Protein AF-A0A815USM7-F1 (afdb_monomer)

Solvent-accessible surface area (backbone atoms only — not comparable to full-atom values): 5410 Å² total; per-residue (Å²): 132,84,63,58,56,73,65,22,73,73,31,88,84,22,43,76,50,70,42,65,40,90,88,77,69,40,78,41,28,35,34,30,39,33,45,29,80,77,54,61,63,71,64,41,70,72,43,58,82,89,47,40,88,24,35,63,39,84,39,73,73,48,58,40,81,92,53,54,94,71,56,53,68,58,52,50,50,49,54,51,52,52,51,36,52,76,71,60,35,61,134

Radius of gyration: 14.46 Å; Cα contacts (8 Å, |Δi|>4): 129; chains: 1; bounding box: 32×24×37 Å

Sequence (91 aa):
MADIEKNYLQVPNAHWWVAVSTDDNRIVGQVALQPLRLGNPFYYQQLPPEERDQICELRRMSVAPDAQKYGIGSRLLTTLLDFARQHGYRQ

Mean predicted aligned error: 4.37 Å

Structure (mmCIF, N/CA/C/O backbone):
data_AF-A0A815USM7-F1
#
_entry.id   AF-A0A815USM7-F1
#
loop_
_atom_site.group_PDB
_atom_site.id
_atom_site.type_symbol
_atom_site.label_atom_id
_atom_site.label_alt_id
_atom_site.label_comp_id
_atom_site.label_asym_id
_atom_site.label_entity_id
_atom_site.label_seq_id
_atom_site.pdbx_PDB_ins_code
_atom_site.Cartn_x
_atom_site.Cartn_y
_atom_site.Cartn_z
_atom_site.occupancy
_atom_site.B_iso_or_equiv
_atom_site.auth_seq_id
_atom_site.auth_comp_id
_atom_site.auth_asym_id
_atom_site.auth_atom_id
_atom_site.pdbx_PDB_model_num
ATOM 1 N N . MET A 1 1 ? 15.152 -4.462 12.073 1.00 54.09 1 MET A N 1
ATOM 2 C CA . MET A 1 1 ? 14.288 -4.624 10.880 1.00 54.09 1 MET A CA 1
ATOM 3 C C . MET A 1 1 ? 12.875 -4.898 11.380 1.00 54.09 1 MET A C 1
ATOM 5 O O . MET A 1 1 ? 12.761 -5.605 12.370 1.00 54.09 1 MET A O 1
ATOM 9 N N . ALA A 1 2 ? 11.835 -4.266 10.827 1.00 60.03 2 ALA A N 1
ATOM 10 C CA . ALA A 1 2 ? 10.465 -4.490 11.304 1.00 60.03 2 ALA A CA 1
ATOM 11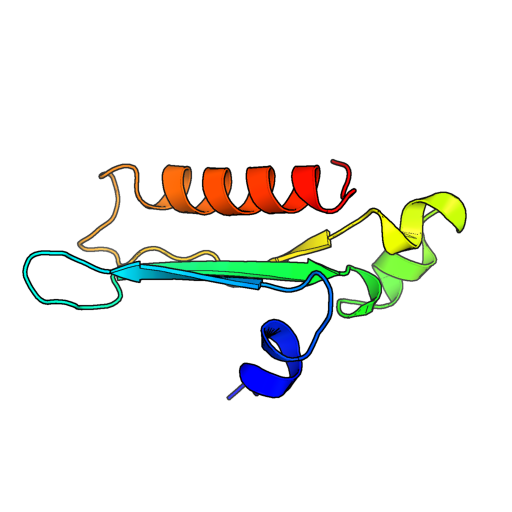 C C . ALA A 1 2 ? 10.000 -5.900 10.910 1.00 60.03 2 ALA A C 1
ATOM 13 O O . ALA A 1 2 ? 10.237 -6.314 9.779 1.00 60.03 2 ALA A O 1
ATOM 14 N N . ASP A 1 3 ? 9.365 -6.612 11.837 1.00 74.75 3 ASP A N 1
ATOM 15 C CA . ASP A 1 3 ? 8.791 -7.941 11.614 1.00 74.75 3 ASP A CA 1
ATOM 16 C C . ASP A 1 3 ? 7.563 -7.818 10.694 1.00 74.75 3 ASP A C 1
ATOM 18 O O . ASP A 1 3 ? 6.520 -7.303 11.104 1.00 74.75 3 ASP A O 1
ATOM 22 N N . ILE A 1 4 ? 7.720 -8.175 9.416 1.00 66.88 4 ILE A N 1
ATOM 23 C CA . ILE A 1 4 ? 6.681 -7.997 8.388 1.00 66.88 4 ILE A CA 1
ATOM 24 C C . ILE A 1 4 ? 5.495 -8.921 8.663 1.00 66.88 4 ILE A C 1
ATOM 26 O O . ILE A 1 4 ? 4.345 -8.501 8.528 1.00 66.88 4 ILE A O 1
ATOM 30 N N . GLU A 1 5 ? 5.776 -10.154 9.079 1.00 70.75 5 GLU A N 1
ATOM 31 C CA . GLU A 1 5 ? 4.752 -11.157 9.334 1.00 70.75 5 GLU A CA 1
ATOM 32 C C . GLU A 1 5 ? 3.836 -10.699 10.467 1.00 70.75 5 GLU A C 1
ATOM 34 O O . GLU A 1 5 ? 2.622 -10.584 10.282 1.00 70.75 5 GLU A O 1
ATOM 39 N N . LYS A 1 6 ? 4.436 -10.316 11.596 1.00 68.00 6 LYS A N 1
ATOM 40 C CA . LYS A 1 6 ? 3.695 -9.862 12.770 1.00 68.00 6 LYS A CA 1
ATOM 41 C C . LYS A 1 6 ? 2.913 -8.570 12.537 1.00 68.00 6 LYS A C 1
ATOM 43 O O . LYS A 1 6 ? 1.851 -8.405 13.123 1.00 68.00 6 LYS A O 1
ATOM 48 N N . ASN A 1 7 ? 3.440 -7.629 11.750 1.00 63.28 7 ASN A N 1
ATOM 49 C CA . ASN A 1 7 ? 2.838 -6.293 11.629 1.00 63.28 7 ASN A CA 1
ATOM 50 C C . ASN A 1 7 ? 1.863 -6.144 10.456 1.00 63.28 7 ASN A C 1
ATOM 52 O O . ASN A 1 7 ? 1.054 -5.220 10.476 1.00 63.28 7 ASN A O 1
ATOM 56 N N . TYR A 1 8 ? 1.939 -7.012 9.443 1.00 64.25 8 TYR A N 1
ATOM 57 C CA . TYR A 1 8 ? 1.119 -6.875 8.236 1.00 64.25 8 TYR A CA 1
ATOM 58 C C . TYR A 1 8 ? 0.428 -8.171 7.820 1.00 64.25 8 TYR A C 1
ATOM 60 O O . TYR A 1 8 ? -0.733 -8.114 7.443 1.00 64.25 8 TYR A O 1
ATOM 68 N N . LEU A 1 9 ? 1.091 -9.331 7.894 1.00 75.25 9 LEU A N 1
ATOM 69 C CA . LEU A 1 9 ? 0.504 -10.582 7.385 1.00 75.25 9 LEU A CA 1
ATOM 70 C C . LEU A 1 9 ? -0.479 -11.226 8.369 1.00 75.25 9 LEU A C 1
ATOM 72 O O . LEU A 1 9 ? -1.481 -11.796 7.954 1.00 75.25 9 LEU A O 1
ATOM 76 N N . GLN A 1 10 ? -0.204 -11.125 9.670 1.00 82.88 10 GLN A N 1
ATOM 77 C CA . GLN A 1 10 ? -1.053 -11.686 10.729 1.00 82.88 10 GLN A CA 1
ATOM 78 C C . GLN A 1 10 ? -2.057 -10.672 11.297 1.00 82.88 10 GLN A C 1
ATOM 80 O O . GLN A 1 10 ? -2.840 -11.000 12.188 1.00 82.88 10 GLN A O 1
ATOM 85 N N . VAL A 1 11 ? -2.035 -9.433 10.805 1.00 82.19 11 VAL A N 1
ATOM 86 C CA . VAL A 1 11 ? -2.900 -8.355 11.282 1.00 82.19 11 VAL A CA 1
ATOM 87 C C . VAL A 1 11 ? -4.114 -8.242 10.363 1.00 82.19 11 VAL A C 1
ATOM 89 O O . VAL A 1 11 ? -3.961 -7.877 9.196 1.00 82.19 11 VAL A O 1
ATOM 92 N N . PRO A 1 12 ? -5.337 -8.473 10.873 1.00 85.50 12 PRO A N 1
ATOM 93 C CA . PRO A 1 12 ? -6.545 -8.234 10.099 1.00 85.50 12 PRO A CA 1
ATOM 94 C C . PRO A 1 12 ? -6.586 -6.795 9.584 1.00 85.50 12 PRO A C 1
ATOM 96 O O . PRO A 1 12 ? -6.339 -5.848 10.338 1.00 85.50 12 PRO A O 1
ATOM 99 N N . ASN A 1 13 ? -6.934 -6.645 8.307 1.00 90.00 13 ASN A N 1
ATOM 100 C CA . ASN A 1 13 ? -7.043 -5.364 7.610 1.00 90.00 13 ASN A CA 1
ATOM 101 C C . ASN A 1 13 ? -5.725 -4.565 7.490 1.00 90.00 13 ASN A C 1
ATOM 103 O O . ASN A 1 13 ? -5.759 -3.383 7.165 1.00 90.00 13 ASN A O 1
ATOM 107 N N . ALA A 1 14 ? -4.560 -5.188 7.698 1.00 92.44 14 ALA A N 1
ATOM 108 C CA . ALA A 1 14 ? -3.271 -4.664 7.241 1.00 92.44 14 ALA A CA 1
ATOM 109 C C . ALA A 1 14 ? -2.805 -5.456 6.019 1.00 92.44 14 ALA A C 1
ATOM 111 O O . ALA A 1 14 ? -3.093 -6.643 5.931 1.00 92.44 14 ALA A O 1
ATOM 112 N N . HIS A 1 15 ? -2.103 -4.821 5.081 1.00 94.69 15 HIS A N 1
ATOM 113 C CA . HIS A 1 15 ? -1.580 -5.474 3.875 1.00 94.69 15 HIS A CA 1
ATOM 114 C C . HIS A 1 15 ? -0.275 -4.812 3.419 1.00 94.69 15 HIS A C 1
ATOM 116 O O . HIS A 1 15 ? -0.028 -3.632 3.677 1.00 94.69 15 HIS A O 1
ATOM 122 N N . TRP A 1 16 ? 0.554 -5.573 2.705 1.00 95.56 16 TRP A N 1
ATOM 123 C CA . TRP A 1 16 ? 1.780 -5.091 2.075 1.00 95.56 16 TRP A CA 1
ATOM 124 C C . TRP A 1 16 ? 1.813 -5.563 0.626 1.00 95.56 16 TRP A C 1
ATOM 126 O O . TRP A 1 16 ? 1.797 -6.763 0.360 1.00 95.56 16 TRP A O 1
ATOM 136 N N . TRP A 1 17 ? 1.911 -4.622 -0.309 1.00 97.06 17 TRP A N 1
ATOM 137 C CA . TRP A 1 17 ? 2.059 -4.914 -1.730 1.00 97.06 17 TRP A CA 1
ATOM 138 C C . TRP A 1 17 ? 3.445 -4.538 -2.222 1.00 97.06 17 TRP A C 1
ATOM 140 O O . TRP A 1 17 ? 4.055 -3.565 -1.770 1.00 97.06 17 TRP A O 1
ATOM 150 N N . VAL A 1 18 ? 3.919 -5.307 -3.193 1.00 97.75 18 VAL A N 1
ATOM 151 C CA . VAL A 1 18 ? 5.165 -5.056 -3.908 1.00 97.75 18 VAL A CA 1
ATOM 152 C C . VAL A 1 18 ? 4.884 -4.995 -5.403 1.00 97.75 18 VAL A C 1
ATOM 154 O O . VAL A 1 18 ? 4.039 -5.725 -5.918 1.00 97.75 18 VAL A O 1
ATOM 157 N N . ALA A 1 19 ? 5.592 -4.114 -6.098 1.00 98.06 19 ALA A N 1
ATOM 158 C CA . ALA A 1 19 ? 5.658 -4.114 -7.550 1.00 98.06 19 ALA A CA 1
ATOM 159 C C . ALA A 1 19 ? 6.900 -4.900 -7.967 1.00 98.06 19 ALA A C 1
ATOM 161 O O . ALA A 1 19 ? 8.007 -4.575 -7.528 1.00 98.06 19 ALA A O 1
ATOM 162 N N . 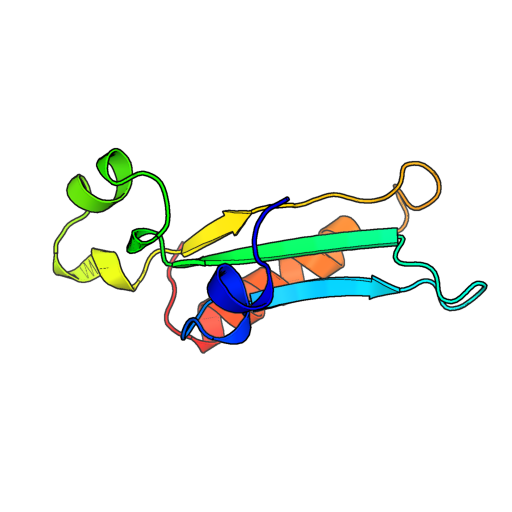VAL A 1 20 ? 6.710 -5.921 -8.800 1.00 97.94 20 VAL A N 1
ATOM 163 C CA . VAL A 1 20 ? 7.781 -6.784 -9.304 1.00 97.94 20 VAL A CA 1
ATOM 164 C C . VAL A 1 20 ? 7.975 -6.502 -10.789 1.00 97.94 20 VAL A C 1
ATOM 166 O O . VAL A 1 20 ? 7.008 -6.471 -11.549 1.00 97.94 20 VAL A O 1
ATOM 169 N N . SER A 1 21 ? 9.218 -6.246 -11.180 1.00 95.88 21 SER A N 1
ATOM 170 C CA . SER A 1 21 ? 9.614 -6.059 -12.573 1.00 95.88 21 SER A CA 1
ATOM 171 C C . SER A 1 21 ? 9.509 -7.379 -13.334 1.00 95.88 21 SER A C 1
ATOM 173 O O . SER A 1 21 ? 9.937 -8.422 -12.845 1.00 95.88 21 SER A O 1
ATOM 175 N N . THR A 1 22 ? 8.942 -7.341 -14.537 1.00 94.38 22 THR A N 1
ATOM 176 C CA . THR A 1 22 ? 8.804 -8.524 -15.398 1.00 94.38 22 THR A CA 1
ATOM 177 C C . THR A 1 22 ? 10.109 -8.927 -16.073 1.00 94.38 22 THR A C 1
ATOM 179 O O . THR A 1 22 ? 10.221 -10.061 -16.527 1.00 94.38 22 THR A O 1
ATOM 182 N N . ASP A 1 23 ? 11.084 -8.019 -16.132 1.00 94.19 23 ASP A N 1
ATOM 183 C CA . ASP A 1 23 ? 12.320 -8.217 -16.891 1.00 94.19 23 ASP A CA 1
ATOM 184 C C . ASP A 1 23 ? 13.373 -8.970 -16.067 1.00 94.19 23 ASP A C 1
ATOM 186 O O . ASP A 1 23 ? 14.070 -9.844 -16.578 1.00 94.19 23 ASP A O 1
ATOM 190 N N . ASP A 1 24 ? 13.477 -8.641 -14.776 1.00 94.94 24 ASP A N 1
ATOM 191 C CA . ASP A 1 24 ? 14.506 -9.143 -13.854 1.00 94.94 24 ASP A CA 1
ATOM 192 C C . ASP A 1 24 ? 13.927 -9.750 -12.560 1.00 94.94 24 ASP A C 1
ATOM 194 O O . ASP A 1 24 ? 14.680 -10.143 -11.669 1.00 94.94 24 ASP A O 1
ATOM 198 N N . ASN A 1 25 ? 12.595 -9.833 -12.438 1.00 95.56 25 ASN A N 1
ATOM 199 C CA . ASN A 1 25 ? 11.874 -10.327 -11.258 1.00 95.56 25 ASN A CA 1
ATOM 200 C C . ASN A 1 25 ? 12.231 -9.595 -9.946 1.00 95.56 25 ASN A C 1
ATOM 202 O O . ASN A 1 25 ? 12.033 -10.114 -8.843 1.00 95.56 25 ASN A O 1
ATOM 206 N N . ARG A 1 26 ? 12.770 -8.375 -10.042 1.00 96.75 26 ARG A N 1
ATOM 207 C CA . ARG A 1 26 ? 13.170 -7.572 -8.887 1.00 96.75 26 ARG A CA 1
ATOM 208 C C . ARG A 1 26 ? 11.987 -6.785 -8.333 1.00 96.75 26 ARG A C 1
ATOM 210 O O . ARG A 1 26 ? 11.164 -6.256 -9.079 1.00 96.75 26 ARG A O 1
ATOM 217 N N . ILE A 1 27 ? 11.936 -6.628 -7.010 1.00 97.75 27 ILE A N 1
ATOM 218 C CA . ILE A 1 27 ? 11.011 -5.688 -6.365 1.00 97.75 27 ILE A CA 1
ATOM 219 C C . ILE A 1 27 ? 11.472 -4.257 -6.664 1.00 97.75 27 ILE A C 1
ATOM 221 O O . ILE A 1 27 ? 12.545 -3.835 -6.235 1.00 97.75 27 ILE A O 1
ATOM 225 N N . VAL A 1 28 ? 10.638 -3.503 -7.376 1.00 98.12 28 VAL A N 1
ATOM 226 C CA . VAL A 1 28 ? 10.910 -2.118 -7.802 1.00 98.12 28 VAL A CA 1
ATOM 227 C C . VAL A 1 28 ? 10.025 -1.092 -7.102 1.00 98.12 28 VAL A C 1
ATOM 229 O O . VAL A 1 28 ? 10.214 0.112 -7.257 1.00 98.12 28 VAL A O 1
ATOM 232 N N . GLY A 1 29 ? 9.059 -1.535 -6.306 1.00 98.06 29 GLY A N 1
ATOM 233 C CA . GLY A 1 29 ? 8.222 -0.644 -5.519 1.00 98.06 29 GLY A CA 1
ATOM 234 C C . GLY A 1 29 ? 7.469 -1.382 -4.431 1.00 98.06 29 GLY A C 1
ATOM 235 O O . GLY A 1 29 ? 7.364 -2.606 -4.447 1.00 98.06 29 GLY A O 1
ATOM 236 N N . GLN A 1 30 ? 6.955 -0.626 -3.474 1.00 98.38 30 GLN A N 1
ATOM 237 C CA . GLN A 1 30 ? 6.200 -1.155 -2.347 1.00 98.38 30 GLN A CA 1
ATOM 238 C C . GLN A 1 30 ? 5.241 -0.105 -1.802 1.00 98.38 30 GLN A C 1
ATOM 240 O O . GLN A 1 30 ? 5.484 1.099 -1.918 1.00 98.38 30 GLN A O 1
ATOM 245 N N . VAL A 1 31 ? 4.171 -0.591 -1.186 1.00 98.12 31 VAL A N 1
ATOM 246 C CA . VAL A 1 31 ? 3.272 0.192 -0.347 1.00 98.12 31 VAL A CA 1
ATOM 247 C C . VAL A 1 31 ? 2.677 -0.732 0.707 1.00 98.12 31 VAL A C 1
ATOM 249 O O . VAL A 1 31 ? 2.434 -1.910 0.449 1.00 98.12 31 VAL A O 1
ATOM 252 N N . ALA A 1 32 ? 2.441 -0.203 1.896 1.00 96.38 32 ALA A N 1
ATOM 253 C CA . ALA A 1 32 ? 1.796 -0.927 2.971 1.00 96.38 32 ALA A CA 1
ATOM 254 C C . ALA A 1 32 ? 0.641 -0.111 3.550 1.00 96.38 32 ALA A C 1
ATOM 256 O O . ALA A 1 32 ? 0.647 1.121 3.522 1.00 96.38 32 ALA A O 1
ATOM 257 N N . LEU A 1 33 ? -0.338 -0.821 4.088 1.00 95.25 33 LEU A N 1
ATOM 258 C CA . LEU A 1 33 ? -1.479 -0.278 4.804 1.00 95.25 33 LEU A CA 1
ATOM 259 C C . LEU A 1 33 ? -1.525 -0.927 6.181 1.00 95.25 33 LEU A C 1
ATOM 261 O O . LEU A 1 33 ? -1.352 -2.142 6.299 1.00 95.25 33 LEU A O 1
ATOM 265 N N . GLN A 1 34 ? -1.777 -0.125 7.212 1.00 94.06 34 GLN A N 1
ATOM 266 C CA . GLN A 1 34 ? -2.064 -0.629 8.554 1.00 94.06 34 GLN A CA 1
ATOM 267 C C . GLN A 1 34 ? -3.264 0.105 9.172 1.00 94.06 34 GLN A C 1
ATOM 269 O O . GLN A 1 34 ? -3.428 1.300 8.920 1.00 94.06 34 GLN A O 1
ATOM 274 N N . PRO A 1 35 ? -4.079 -0.552 10.014 1.00 93.94 35 PRO A N 1
ATOM 275 C CA . PRO A 1 35 ? -5.067 0.132 10.845 1.00 93.94 35 PRO A CA 1
ATOM 276 C C . PRO A 1 35 ? -4.424 1.251 11.684 1.00 93.94 35 PRO A C 1
ATOM 278 O O . PRO A 1 35 ? -3.358 1.037 12.268 1.00 93.94 35 PRO A O 1
ATOM 281 N N . LEU A 1 36 ? -5.085 2.410 11.824 1.00 92.81 36 LEU A N 1
ATOM 282 C CA . LEU A 1 36 ? -4.536 3.546 12.585 1.00 92.81 36 LEU A CA 1
ATOM 283 C C . LEU A 1 36 ? -4.223 3.190 14.048 1.00 92.81 36 LEU A C 1
ATOM 285 O O . LEU A 1 36 ? -3.248 3.686 14.606 1.00 92.81 36 LEU A O 1
ATOM 289 N N . ARG A 1 37 ? -4.990 2.274 14.657 1.00 91.62 37 ARG A N 1
ATOM 290 C CA . ARG A 1 37 ? -4.754 1.779 16.029 1.00 91.62 37 ARG A CA 1
ATOM 291 C C . ARG A 1 37 ? -3.367 1.163 16.258 1.00 91.62 37 ARG A C 1
ATOM 293 O O . ARG A 1 37 ? -2.951 1.035 17.403 1.00 91.62 37 ARG A O 1
ATOM 300 N N . LEU A 1 38 ? -2.672 0.756 15.192 1.00 90.56 38 LEU A N 1
ATOM 301 C CA . LEU A 1 38 ? -1.305 0.219 15.242 1.00 90.56 38 LEU A CA 1
ATOM 302 C C . LEU A 1 38 ? -0.232 1.282 14.962 1.00 90.56 38 LEU A C 1
ATOM 304 O O . LEU A 1 38 ? 0.964 1.005 15.056 1.00 90.56 38 LEU A O 1
ATOM 308 N N . GLY A 1 39 ? -0.657 2.479 14.560 1.00 88.31 39 GLY A N 1
ATOM 309 C CA . GLY A 1 39 ? 0.183 3.641 14.319 1.00 88.31 39 GLY A CA 1
ATOM 310 C C . GLY A 1 39 ? 0.491 4.410 15.599 1.00 88.31 39 GLY A C 1
ATOM 311 O O . GLY A 1 39 ? 0.651 3.843 16.680 1.00 88.31 39 GLY A O 1
ATOM 312 N N . ASN A 1 40 ? 0.609 5.731 15.476 1.00 88.88 40 ASN A N 1
ATOM 313 C CA . ASN A 1 40 ? 0.837 6.583 16.639 1.00 88.88 40 ASN A CA 1
ATOM 314 C C . ASN A 1 40 ? -0.463 6.710 17.467 1.00 88.88 40 ASN A C 1
ATOM 316 O O . ASN A 1 40 ? -1.457 7.218 16.938 1.00 88.88 40 ASN A O 1
ATOM 320 N N . PRO A 1 41 ? -0.465 6.334 18.765 1.00 90.50 41 PRO A N 1
ATOM 321 C CA . PRO A 1 41 ? -1.654 6.419 19.614 1.00 90.50 41 PRO A CA 1
ATOM 322 C C . PRO A 1 41 ? -2.268 7.820 19.695 1.00 90.50 41 PRO A C 1
ATOM 324 O O . PRO A 1 41 ? -3.476 7.938 19.884 1.00 90.50 41 PRO A O 1
ATOM 327 N N . PHE A 1 42 ? -1.459 8.871 19.519 1.00 92.38 42 PHE A N 1
ATOM 328 C CA . PHE A 1 42 ? -1.920 10.258 19.539 1.00 92.38 42 PHE A CA 1
ATOM 329 C C . PHE A 1 42 ? -3.007 10.522 18.491 1.00 92.38 42 PHE A C 1
ATOM 331 O O . PHE A 1 42 ? -4.040 11.095 18.821 1.00 92.38 42 PHE A O 1
ATOM 338 N N . TYR A 1 43 ? -2.821 10.047 17.255 1.00 89.50 43 TYR A N 1
ATOM 339 C CA . TYR A 1 43 ? -3.812 10.238 16.192 1.00 89.50 43 TYR A CA 1
ATOM 340 C C . TYR A 1 43 ? -5.058 9.383 16.421 1.00 89.50 43 TYR A C 1
ATOM 342 O O . TYR A 1 43 ? -6.177 9.852 16.242 1.00 89.50 43 TYR A O 1
ATOM 350 N N . TYR A 1 44 ? -4.882 8.144 16.884 1.00 89.25 44 TYR A N 1
ATOM 351 C CA . TYR A 1 44 ? -6.001 7.242 17.154 1.00 89.25 44 TYR A CA 1
ATOM 352 C C . TYR A 1 44 ? -6.936 7.770 18.254 1.00 89.25 44 TYR A C 1
ATOM 354 O O . TYR A 1 44 ? -8.157 7.665 18.153 1.00 89.25 44 TYR A O 1
ATOM 362 N N . GLN A 1 45 ? -6.371 8.367 19.306 1.00 91.44 45 GLN A N 1
ATOM 363 C CA . GLN A 1 45 ? -7.141 8.907 20.428 1.00 91.44 45 GLN A CA 1
ATOM 364 C C . GLN A 1 45 ? -7.930 10.173 20.069 1.00 91.44 45 GLN A C 1
ATOM 366 O O . GLN A 1 45 ? -8.932 10.455 20.726 1.00 91.44 45 GLN A O 1
ATOM 371 N N . GLN A 1 46 ? -7.511 10.902 19.030 1.00 91.88 46 GLN A N 1
ATOM 372 C CA . GLN A 1 46 ? -8.182 12.112 18.548 1.00 91.88 46 GLN A CA 1
ATOM 373 C C . GLN A 1 46 ? -9.430 11.831 17.707 1.00 91.88 46 GLN A C 1
ATOM 375 O O . GLN A 1 46 ? -10.251 12.729 17.538 1.00 91.88 46 GLN A O 1
ATOM 380 N N . LEU A 1 47 ? -9.590 10.606 17.198 1.00 90.25 47 LEU A N 1
ATOM 381 C CA . LEU A 1 47 ? -10.758 10.243 16.403 1.00 90.25 47 LEU A CA 1
ATOM 382 C C . LEU A 1 47 ? -11.998 9.975 17.271 1.00 90.25 47 LEU A C 1
ATOM 384 O O . LEU A 1 47 ? -11.863 9.387 18.361 1.00 90.25 47 LEU A O 1
ATOM 388 N N . PRO A 1 48 ? -13.201 10.305 16.758 1.00 93.06 48 PRO A N 1
ATOM 389 C CA . PRO A 1 48 ? -14.462 9.835 17.319 1.00 93.06 48 PRO A CA 1
ATOM 390 C C . PRO A 1 48 ? -14.460 8.303 17.469 1.00 93.06 48 PRO A C 1
ATOM 392 O O . PRO A 1 48 ? -13.967 7.610 16.571 1.00 93.06 48 PRO A O 1
ATOM 395 N N . PRO A 1 49 ? -14.967 7.737 18.584 1.00 90.38 49 PRO A N 1
ATOM 396 C CA . PRO A 1 49 ? -14.970 6.290 18.817 1.00 90.38 49 PRO A CA 1
ATOM 397 C C . PRO A 1 49 ? -15.519 5.455 17.652 1.00 90.38 49 PRO A C 1
ATOM 399 O O . PRO A 1 49 ? -14.992 4.383 17.371 1.00 90.38 49 PRO A O 1
ATOM 402 N N . GLU A 1 50 ? -16.535 5.960 16.959 1.00 90.25 50 GLU A N 1
ATOM 403 C CA . GLU A 1 50 ? -17.205 5.336 15.821 1.00 90.25 50 GLU A CA 1
ATOM 404 C C . GLU A 1 50 ? -16.376 5.316 14.522 1.00 90.25 50 GLU A C 1
ATOM 406 O O . GLU A 1 50 ? -16.649 4.506 13.635 1.00 90.25 50 GLU A O 1
ATOM 411 N N . GLU A 1 51 ? -15.345 6.160 14.415 1.00 89.62 51 GLU A N 1
ATOM 412 C CA . GLU A 1 51 ? -14.472 6.265 13.234 1.00 89.62 51 GLU A CA 1
ATOM 413 C C . GLU A 1 51 ? -13.129 5.555 13.421 1.00 89.62 51 GLU A C 1
ATOM 415 O O . GLU A 1 51 ? -12.444 5.242 12.450 1.00 89.62 51 GLU A O 1
ATOM 420 N N . ARG A 1 52 ? -12.742 5.263 14.665 1.00 87.81 52 ARG A N 1
ATOM 421 C CA . ARG A 1 52 ? -11.413 4.746 15.024 1.00 87.81 52 ARG A CA 1
ATOM 422 C C . ARG A 1 52 ? -10.972 3.517 14.231 1.00 87.81 52 ARG A C 1
ATOM 424 O O . ARG A 1 52 ? -9.824 3.449 13.793 1.00 87.81 52 ARG A O 1
ATOM 431 N N . ASP A 1 53 ? -11.878 2.569 14.021 1.00 88.50 53 ASP A N 1
ATOM 432 C CA . ASP A 1 53 ? -11.598 1.342 13.266 1.00 88.50 53 ASP A CA 1
ATOM 433 C C . ASP A 1 53 ? -11.824 1.483 11.751 1.00 88.50 53 ASP A C 1
ATOM 435 O O . ASP A 1 53 ? -11.548 0.547 11.001 1.00 88.50 53 ASP A O 1
ATOM 439 N N . GLN A 1 54 ? -12.277 2.653 11.292 1.00 93.19 54 GLN A N 1
ATOM 440 C CA . GLN A 1 54 ? -12.519 2.982 9.884 1.00 93.19 54 GLN A CA 1
ATOM 441 C C . GLN A 1 54 ? -11.386 3.810 9.271 1.00 93.19 54 GLN A C 1
ATOM 443 O O . GLN A 1 54 ? -11.459 4.144 8.093 1.00 93.19 54 GLN A O 1
ATOM 448 N N . ILE A 1 55 ? -10.315 4.103 10.014 1.00 94.12 55 ILE A N 1
ATOM 449 C CA . ILE A 1 55 ? -9.153 4.834 9.498 1.00 94.12 55 ILE A CA 1
ATOM 450 C C . ILE A 1 55 ? -7.924 3.920 9.422 1.00 94.12 55 ILE A C 1
ATOM 452 O O . ILE A 1 55 ? -7.602 3.165 10.347 1.00 94.12 55 ILE A 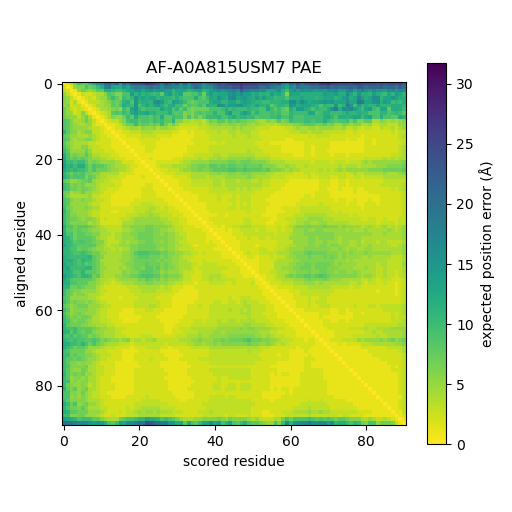O 1
ATOM 456 N N . CYS A 1 56 ? -7.206 4.013 8.304 1.00 94.12 56 CYS A N 1
ATOM 457 C CA . CYS A 1 56 ? -5.937 3.331 8.073 1.00 94.12 56 CYS A CA 1
ATOM 458 C C . CYS A 1 56 ? -4.820 4.324 7.735 1.00 94.12 56 CYS A C 1
ATOM 460 O O . CYS A 1 56 ? -5.063 5.408 7.211 1.00 94.12 56 CYS A O 1
ATOM 462 N N . GLU A 1 57 ? -3.577 3.921 7.977 1.00 94.06 57 GLU A N 1
ATOM 463 C CA . GLU A 1 57 ? -2.383 4.657 7.579 1.00 94.06 57 GLU A CA 1
ATOM 464 C C . GLU A 1 57 ? -1.739 4.021 6.346 1.00 94.06 57 GLU A C 1
ATOM 466 O O . GLU A 1 57 ? -1.472 2.814 6.316 1.00 94.06 57 GLU A O 1
ATOM 471 N N . LEU A 1 58 ? -1.383 4.858 5.369 1.00 95.19 58 LEU A N 1
ATOM 472 C CA . LEU A 1 58 ? -0.433 4.490 4.325 1.00 95.19 58 LEU A CA 1
ATOM 473 C C . LEU A 1 58 ? 0.988 4.489 4.901 1.00 95.19 58 LEU A C 1
ATOM 475 O O . LEU A 1 58 ? 1.428 5.426 5.572 1.00 95.19 58 LEU A O 1
ATOM 479 N N . ARG A 1 59 ? 1.733 3.425 4.622 1.00 94.69 59 ARG A N 1
ATOM 480 C CA . ARG A 1 59 ? 3.096 3.203 5.102 1.00 94.69 59 ARG A CA 1
ATOM 481 C C . ARG A 1 59 ? 3.975 2.726 3.955 1.00 94.69 59 ARG A C 1
ATOM 483 O O . ARG A 1 59 ? 3.505 2.171 2.969 1.00 94.69 59 ARG A O 1
ATOM 490 N N . ARG A 1 60 ? 5.286 2.923 4.110 1.00 93.69 60 ARG A N 1
ATOM 491 C CA . ARG A 1 60 ? 6.323 2.307 3.261 1.00 93.69 60 ARG A CA 1
ATOM 492 C C . ARG A 1 60 ? 6.131 2.518 1.752 1.00 93.69 60 ARG A C 1
ATOM 494 O O . ARG A 1 60 ? 6.540 1.667 0.978 1.00 93.69 60 ARG A O 1
ATOM 501 N N . MET A 1 61 ? 5.551 3.642 1.333 1.00 97.31 61 MET A N 1
ATOM 502 C CA . MET A 1 61 ? 5.425 3.962 -0.086 1.00 97.31 61 MET A CA 1
ATOM 503 C C . MET A 1 61 ? 6.792 4.315 -0.672 1.00 97.31 61 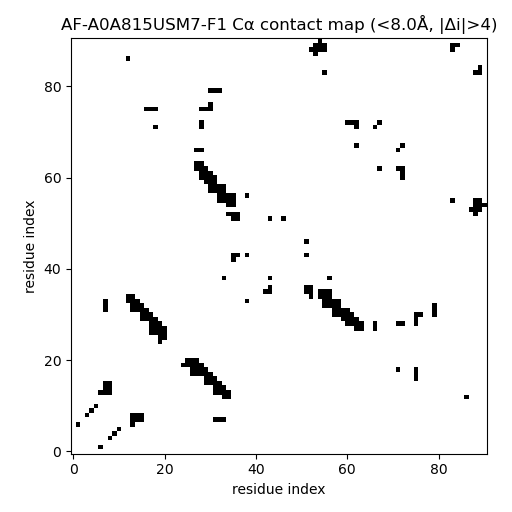MET A C 1
ATOM 505 O O . MET A 1 61 ? 7.412 5.294 -0.258 1.00 97.31 61 MET A O 1
ATOM 509 N N . SER A 1 62 ? 7.258 3.534 -1.641 1.00 97.88 62 SER A N 1
ATOM 510 C CA . SER A 1 62 ? 8.492 3.836 -2.369 1.00 97.88 62 SER A CA 1
ATOM 511 C C . SER A 1 62 ? 8.514 3.168 -3.736 1.00 97.88 62 SER A C 1
ATOM 513 O O . SER A 1 62 ? 8.005 2.060 -3.891 1.00 97.88 62 SER A O 1
ATOM 515 N N . VAL A 1 63 ? 9.168 3.815 -4.699 1.00 98.25 63 VAL A N 1
ATOM 516 C CA . VAL A 1 63 ? 9.480 3.263 -6.023 1.00 98.25 63 VAL A CA 1
ATOM 517 C C . VAL A 1 63 ? 10.965 3.491 -6.290 1.00 98.25 63 VAL A C 1
ATOM 519 O O . VAL A 1 63 ? 11.466 4.599 -6.063 1.00 98.25 63 VAL A O 1
ATOM 522 N N . ALA A 1 64 ? 11.658 2.448 -6.745 1.00 97.62 64 ALA A N 1
ATOM 523 C CA . ALA A 1 64 ? 13.075 2.479 -7.075 1.00 97.62 64 ALA A CA 1
ATOM 524 C C . ALA A 1 64 ? 13.354 3.577 -8.122 1.00 97.62 64 ALA A C 1
ATOM 526 O O . ALA A 1 64 ? 12.551 3.726 -9.044 1.00 97.62 64 ALA A O 1
ATOM 527 N N . PRO A 1 65 ? 14.434 4.375 -7.993 1.00 97.38 65 PRO A N 1
ATOM 528 C CA . PRO A 1 65 ? 14.669 5.540 -8.856 1.00 97.38 65 PRO A CA 1
ATOM 529 C C . PRO A 1 65 ? 14.661 5.236 -10.359 1.00 97.38 65 PRO A C 1
ATOM 531 O O . PRO A 1 65 ? 14.135 6.020 -11.145 1.00 97.38 65 PRO A O 1
ATOM 534 N N . ASP A 1 66 ? 15.195 4.080 -10.743 1.00 96.12 66 ASP A N 1
ATOM 535 C CA . ASP A 1 66 ? 15.245 3.555 -12.110 1.00 96.12 66 ASP A CA 1
ATOM 536 C C . ASP A 1 66 ? 13.881 3.082 -12.644 1.00 96.12 66 ASP A C 1
ATOM 538 O O . ASP A 1 66 ? 13.700 2.953 -13.851 1.00 96.12 66 ASP A O 1
ATOM 542 N N . ALA A 1 67 ? 12.903 2.888 -11.758 1.00 95.81 67 ALA A N 1
ATOM 543 C CA . ALA A 1 67 ? 11.537 2.477 -12.069 1.00 95.81 67 ALA A CA 1
ATOM 544 C C . ALA A 1 67 ? 10.498 3.601 -11.841 1.00 95.81 67 ALA A C 1
ATOM 546 O O . ALA A 1 67 ? 9.284 3.380 -11.914 1.00 95.81 67 ALA A O 1
ATOM 547 N N . GLN A 1 68 ? 10.933 4.832 -11.559 1.00 94.94 68 GLN A N 1
ATOM 548 C CA . GLN A 1 68 ? 10.032 5.979 -11.416 1.00 94.94 68 GLN A CA 1
ATOM 549 C C . GLN A 1 68 ? 9.519 6.485 -12.770 1.00 94.94 68 GLN A C 1
ATOM 551 O O . GLN A 1 68 ? 10.067 6.182 -13.820 1.00 94.94 68 GLN A O 1
ATOM 556 N N . LYS A 1 69 ? 8.455 7.300 -12.742 1.00 94.81 69 LYS A N 1
ATOM 557 C CA . LYS A 1 69 ? 7.812 7.914 -13.926 1.00 94.81 69 LYS A CA 1
ATOM 558 C C . LYS A 1 69 ? 7.118 6.938 -14.894 1.00 94.81 69 LYS A C 1
ATOM 560 O O . LYS A 1 69 ? 6.536 7.392 -15.870 1.00 94.81 69 LYS A O 1
ATOM 565 N N . TYR A 1 70 ? 7.045 5.647 -14.563 1.00 94.69 70 TYR A N 1
ATOM 566 C CA . TYR A 1 70 ? 6.271 4.635 -15.307 1.00 94.69 70 TYR A CA 1
ATOM 567 C C . TYR A 1 70 ? 4.872 4.355 -14.719 1.00 94.69 70 TYR A C 1
ATOM 569 O O . TYR A 1 70 ? 4.249 3.341 -15.018 1.00 94.69 70 TYR A O 1
ATOM 577 N N . GLY A 1 71 ? 4.370 5.211 -13.821 1.00 97.25 71 GLY A N 1
ATOM 578 C CA . GLY A 1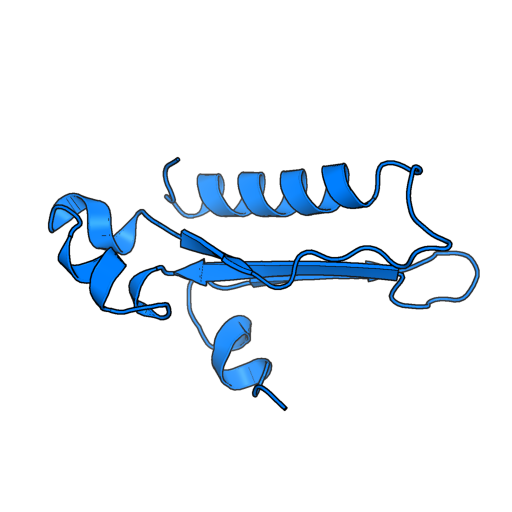 71 ? 3.048 5.038 -13.198 1.00 97.25 71 GLY A CA 1
ATOM 579 C C . GLY A 1 71 ? 2.958 3.943 -12.122 1.00 97.25 71 GLY A C 1
ATOM 580 O O . GLY A 1 71 ? 1.874 3.707 -11.590 1.00 97.25 71 GLY A O 1
ATOM 581 N N . ILE A 1 72 ? 4.078 3.307 -11.747 1.00 97.56 72 ILE A N 1
ATOM 582 C CA . ILE A 1 72 ? 4.134 2.270 -10.696 1.00 97.56 72 ILE A CA 1
ATOM 583 C C . ILE A 1 72 ? 3.575 2.794 -9.372 1.00 97.56 72 ILE A C 1
ATOM 585 O O . ILE A 1 72 ? 2.755 2.136 -8.738 1.00 97.56 72 ILE A O 1
ATOM 589 N N . GLY A 1 73 ? 3.983 4.005 -8.977 1.00 97.69 73 GLY A N 1
ATOM 590 C CA . GLY A 1 73 ? 3.531 4.606 -7.726 1.00 97.69 73 GLY A CA 1
ATOM 591 C C . GLY A 1 73 ? 2.015 4.815 -7.691 1.00 97.69 73 GLY A C 1
ATOM 592 O O . GLY A 1 73 ? 1.363 4.476 -6.708 1.00 97.69 73 GLY A O 1
ATOM 593 N N . SER A 1 74 ? 1.443 5.298 -8.794 1.00 98.06 74 SER A N 1
ATOM 594 C CA . SER A 1 74 ? -0.005 5.471 -8.927 1.00 98.06 74 SER A CA 1
ATOM 595 C C . SER A 1 74 ? -0.739 4.136 -8.839 1.00 98.06 74 SER A C 1
ATOM 597 O O . SER A 1 74 ? -1.714 4.041 -8.107 1.00 98.06 74 SER A O 1
ATOM 599 N N . ARG A 1 75 ? -0.243 3.086 -9.509 1.00 98.19 75 ARG A N 1
ATOM 600 C CA . ARG A 1 75 ? -0.849 1.746 -9.442 1.00 98.19 75 ARG A CA 1
ATOM 601 C C . ARG A 1 75 ? -0.811 1.155 -8.034 1.00 98.19 75 ARG A C 1
ATOM 603 O O . ARG A 1 75 ? -1.824 0.640 -7.584 1.00 98.19 75 ARG A O 1
ATOM 610 N N . LEU A 1 76 ? 0.317 1.269 -7.330 1.00 98.38 76 LEU A N 1
ATOM 611 C CA . LEU A 1 76 ? 0.429 0.838 -5.931 1.00 98.38 76 LEU A CA 1
ATOM 612 C C . LEU A 1 76 ? -0.589 1.562 -5.040 1.00 98.38 76 LEU A C 1
ATOM 614 O O . LEU A 1 76 ? -1.270 0.923 -4.240 1.00 98.38 76 LEU A O 1
ATOM 618 N N . LEU A 1 77 ? -0.728 2.880 -5.206 1.00 97.69 77 LEU A N 1
ATOM 619 C CA . LEU A 1 77 ? -1.692 3.663 -4.439 1.00 97.69 77 LEU A CA 1
ATOM 620 C C . LEU A 1 77 ? -3.139 3.275 -4.767 1.00 97.69 77 LEU A C 1
ATOM 622 O O . LEU A 1 77 ? -3.941 3.129 -3.850 1.00 97.69 77 LEU A O 1
ATOM 626 N N . THR A 1 78 ? -3.474 3.068 -6.043 1.00 98.06 78 THR A N 1
ATOM 627 C CA . THR A 1 78 ? -4.799 2.584 -6.453 1.00 98.06 78 THR A CA 1
ATOM 628 C C . THR A 1 78 ? -5.116 1.24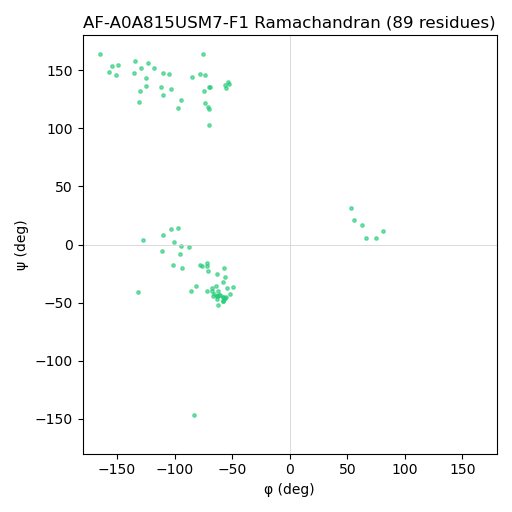0 -5.804 1.00 98.06 78 THR A C 1
ATOM 630 O O . THR A 1 78 ? -6.159 1.123 -5.169 1.00 98.06 78 THR A O 1
ATOM 633 N N . THR A 1 79 ? -4.194 0.272 -5.861 1.00 97.69 79 THR A N 1
ATOM 634 C CA . THR A 1 79 ? -4.359 -1.035 -5.204 1.00 97.69 79 THR A CA 1
ATOM 635 C C . THR A 1 79 ? -4.634 -0.890 -3.708 1.00 97.69 79 THR A C 1
ATOM 637 O O . THR A 1 79 ? -5.543 -1.531 -3.183 1.00 97.69 79 THR A O 1
ATOM 640 N N . LEU A 1 80 ? -3.881 -0.024 -3.022 1.00 97.31 80 LEU A N 1
ATOM 641 C CA . LEU A 1 80 ? -4.077 0.232 -1.596 1.00 97.31 80 LEU A CA 1
ATOM 642 C C . LEU A 1 80 ? -5.452 0.846 -1.310 1.00 97.31 80 LEU A C 1
ATOM 644 O O . LEU A 1 80 ? -6.138 0.401 -0.394 1.00 97.31 80 LEU A O 1
ATOM 648 N N . LEU A 1 81 ? -5.856 1.866 -2.070 1.00 96.62 81 LEU A N 1
ATOM 649 C CA . LEU A 1 81 ? -7.129 2.561 -1.860 1.00 96.62 81 LEU A CA 1
ATOM 650 C C . LEU A 1 81 ? -8.331 1.663 -2.166 1.00 96.62 81 LEU A C 1
ATOM 652 O O . LEU A 1 81 ? -9.334 1.724 -1.458 1.00 96.62 81 LEU A O 1
ATOM 656 N N . ASP A 1 82 ? -8.232 0.814 -3.186 1.00 97.19 82 ASP A N 1
ATOM 657 C CA . ASP A 1 82 ? -9.282 -0.147 -3.518 1.00 97.19 82 ASP A CA 1
ATOM 658 C C . ASP A 1 82 ? -9.426 -1.201 -2.421 1.00 97.19 82 ASP A C 1
ATOM 660 O O . ASP A 1 82 ? -10.544 -1.457 -1.968 1.00 97.19 82 ASP A O 1
ATOM 664 N N . PHE A 1 83 ? -8.308 -1.730 -1.910 1.00 95.81 83 PHE A N 1
ATOM 665 C CA . PHE A 1 83 ? -8.324 -2.592 -0.730 1.00 95.81 83 PHE A CA 1
ATOM 666 C C . PHE A 1 83 ? -8.969 -1.885 0.466 1.00 95.81 83 PHE A C 1
ATOM 668 O O . PHE A 1 83 ? -9.833 -2.461 1.129 1.00 95.81 83 PHE A O 1
ATOM 675 N N . ALA A 1 84 ? -8.581 -0.633 0.722 1.00 95.75 84 ALA A N 1
ATOM 676 C CA . ALA A 1 84 ? -9.066 0.125 1.863 1.00 95.75 84 ALA A CA 1
ATOM 677 C C . ALA A 1 84 ? -10.600 0.257 1.838 1.00 95.75 84 ALA A C 1
ATOM 679 O O . ALA A 1 84 ? -11.275 -0.090 2.808 1.00 95.75 84 ALA A O 1
ATOM 680 N N . ARG A 1 85 ? -11.156 0.656 0.686 1.00 95.62 85 ARG A N 1
ATOM 681 C CA . ARG A 1 85 ? -12.608 0.775 0.472 1.00 95.62 85 ARG A CA 1
ATOM 682 C C . ARG A 1 85 ? -13.333 -0.555 0.650 1.00 95.62 85 ARG A C 1
ATOM 684 O O . ARG A 1 85 ? -14.375 -0.596 1.297 1.00 95.62 85 ARG A O 1
ATOM 691 N N . GLN A 1 86 ? -12.782 -1.639 0.102 1.00 95.50 86 GLN A N 1
ATOM 692 C CA . GLN A 1 86 ? -13.368 -2.980 0.214 1.00 95.50 86 GLN A CA 1
ATOM 693 C C . GLN A 1 86 ? -13.429 -3.482 1.665 1.00 95.50 86 GLN A C 1
ATOM 695 O O . GLN A 1 86 ? -14.298 -4.285 1.991 1.00 95.50 86 GLN A O 1
ATOM 700 N N . HIS A 1 87 ? -12.547 -2.983 2.536 1.00 93.75 87 HIS A N 1
ATOM 701 C CA . HIS A 1 87 ? -12.451 -3.388 3.941 1.00 93.75 87 HIS A CA 1
ATOM 702 C C . HIS A 1 87 ? -13.064 -2.369 4.914 1.00 93.75 87 HIS A C 1
ATOM 704 O O . HIS A 1 87 ? -12.863 -2.471 6.123 1.00 93.75 87 HIS A O 1
ATOM 710 N N . GLY A 1 88 ? -13.840 -1.405 4.407 1.00 92.94 88 GLY A N 1
ATOM 711 C CA . GLY A 1 88 ? -14.595 -0.460 5.23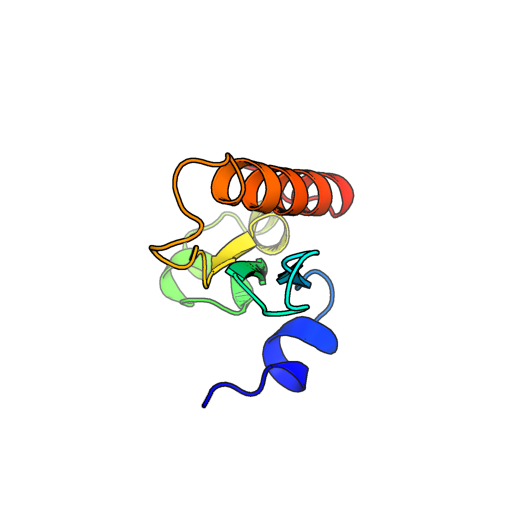5 1.00 92.94 88 GLY A CA 1
ATOM 712 C C . GLY A 1 88 ? -13.787 0.724 5.770 1.00 92.94 88 GLY A C 1
ATOM 713 O O . GLY A 1 88 ? -14.298 1.461 6.614 1.00 92.94 88 GLY A O 1
ATOM 714 N N . TYR A 1 89 ? -12.565 0.938 5.273 1.00 94.12 89 TYR A N 1
ATOM 715 C CA . TYR A 1 89 ? -11.812 2.151 5.570 1.00 94.12 89 TYR A CA 1
ATOM 716 C C . TYR A 1 89 ? -12.377 3.364 4.821 1.00 94.12 89 TYR A C 1
ATOM 718 O O . TYR A 1 89 ? -12.845 3.256 3.682 1.00 94.12 89 TYR A O 1
ATOM 726 N N . ARG A 1 90 ? -12.313 4.531 5.465 1.00 87.81 90 ARG A N 1
ATOM 727 C CA . ARG A 1 90 ? -12.788 5.825 4.965 1.00 87.81 90 ARG A CA 1
ATOM 728 C C . ARG A 1 90 ? -11.628 6.817 4.844 1.00 87.81 90 ARG A C 1
ATOM 730 O O . ARG A 1 90 ? -10.618 6.682 5.534 1.00 87.81 90 ARG A O 1
ATOM 737 N N . GLN A 1 91 ? -11.777 7.758 3.911 1.00 66.88 91 GLN A N 1
ATOM 738 C CA . GLN A 1 91 ? -10.835 8.849 3.641 1.00 66.88 91 GLN A CA 1
ATOM 739 C C . GLN A 1 91 ? -11.249 10.105 4.402 1.00 66.88 91 GLN A C 1
ATOM 741 O O . GLN A 1 91 ? -12.472 10.370 4.427 1.00 66.88 91 GLN A O 1
#

Nearest PDB structures (foldseek):
  2gan-assembly1_B  TM=7.426E-01  e=2.836E-03  Pyrococcus horikoshii OT3
  5kga-assembly1_B  TM=7.437E-01  e=8.049E-02  Clostridium acetobutylicum ATCC 824
  6tgx-assembly2_B  TM=6.738E-01  e=3.719E-02  Arabidopsis thaliana
  5kf1-assembly1_B  TM=7.199E-01  e=1.981E-01  Clostridium acetobutylicum ATCC 824
  5kgh-assembly1_B  TM=7.337E-01  e=2.254E-01  Clostridium acetobutylicum ATCC 824

pLDDT: mean 91.14, std 9.57, range [54.09, 98.38]

Secondary structure (DSSP, 8-state):
---HIIIIISSTT-EEEEEE-TTT--EEEEEEEEEGGGS-HHHHHHS-TTTGGG-EEEEEEEE-GGGTTSSHHHHHHHHHHHHHHHTT---

Foldseek 3Di:
DDDCCVFAVPAPLKHKDFDADPPPRDGFWIKIKHQCVSPDVVVLVPDDPVQSRQAIDIDRGDGHPVRPPPCPSVVNVVVSVVSSVVRNHDD

=== Feature glossary ===
Legend for the data blocks above and below:

— What the protein is —

The amino-acid sequence is the protein's primary structure: the linear order of residues from the N-terminus to the C-terminus, written in one-letter code. Everything else here — the 3D coordinates, the secondary structure, the domain annotations — is ultimately a consequence of this string.

Functional annotations link the protein to curated databases. InterPro entries identify conserved domains and families by matching the sequence against member-database signatures (Pfam, PROSITE, CDD, …). Gene Ontology (GO) terms describe molecular function, biological process, and cellular component in a controlled vocabulary. CATH places the structure in a hierarchical fold classification (Class/Architecture/Topology/Homologous-superfamily). The organism is the source species.

— Where its atoms are —

Atomic coordinates in PDBx/mmCIF format — the same representation the Protein Data Bank distributes. Each line of the _atom_site loop places one backbone atom in Cartesian space (units: ångströms, origin: arbitrary).

The six renders are orthographic views along the three Cartesian axes in both directions. Representation (cartoon, sticks, or surface) and color scheme (sequence-rainbow or by-chain) vary across proteins so the training set covers all the common visualization conventions.

— Local backbone conformation —

Eight-state secondary structure (DSSP): H is the canonical α-helix, G the tighter 3₁₀-helix, I the wider π-helix; E/B are β-structure, T and S are turns and bends, and '-' is everything else. DSSP derives these from the pattern of main-chain N–H···O=C hydrogen bonds, not from the sequence.

Three-state secondary structure (P-SEA) collapses the eight DSSP classes into helix (a), strand (b), and coil (c). P-SEA assigns these from Cα geometry alone — distances and angles — without requiring backbone oxygens, so it works on any Cα trace.

φ (phi) and ψ (psi) are the two rotatable backbone dihedrals per residue: φ is the C(i-1)–N–Cα–C torsion, ψ is the N–Cα–C–N(i+1) torsion, both in degrees on (−180°, 180°]. α-helical residues cluster near (−60°, −45°); β-strand residues near (−120°, +130°). A Ramachandran plot is simply a scatter of (φ, ψ) for every residue.

— Global shape and packing —

The geometric summary reports three shape descriptors. Rg (radius of gyration) measures how spread out the Cα atoms are about their centre of mass; compact globular proteins have small Rg, elongated or unfolded ones large. Cα contacts (<8 Å, |i−j|>4) count long-range residue pairs in spatial proximity — high for tightly packed folds, near zero for rods or random coil. The bounding-box extents give the protein's footprint along x, y, z in Å.

SASA measures how much of the protein is reachable by solvent. It is computed by rolling a water-sized probe over the atomic surface and summing the exposed area (Å²). Per-residue SASA distinguishes core (buried, low SASA) from surface (exposed, high SASA) residues; total SASA is a whole-molecule size measure.

Plot images: a contact map (which residues are close in 3D, as an N×N binary image), a Ramachandran scatter (backbone torsion angles, revealing secondary-structure composition at a glance), and — for AlphaFold structures — a PAE heatmap (pairwise prediction confidence).

— Structural neighborhood —

A 3Di character summarizes, for each residue, the relativ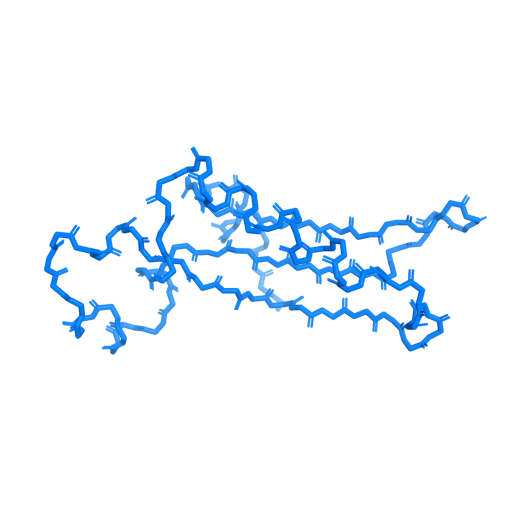e orientation of the Cα frame of its nearest spatial neighbor. Because it encodes fold topology rather than chemistry, 3Di alignments detect remote structural similarity that sequence alignment misses.

The Foldseek neighbor list gives the closest experimentally determined structures in the PDB, ranked by structural alignment. TM-score near 1 means near-identical fold; near 0.3 means only rough topology match. This is how one finds what a novel AlphaFold prediction most resembles in the solved-structure universe.

— Confidence and disorder —

For AlphaFold models, the B-factor field carries pLDDT — the model's own estimate of local accuracy on a 0–100 scale. Regions with pLDDT<50 should be treated as essentially unmodeled; they often correspond to intrinsically disordered segments.

Crystallographic B-factors measure how much each atom's electron density is smeared out, in Å². They rise in mobile loops and surface residues and fall in the buried interior. In AlphaFold models this column is repurposed to hold pLDDT instead.

Predicted Aligned Error (PAE) is an AlphaFold confiden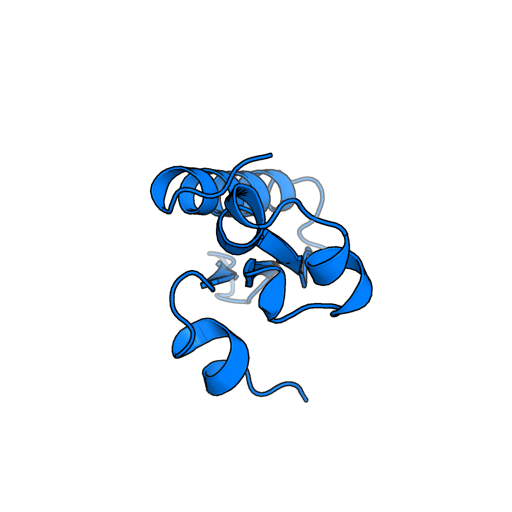ce matrix: entry (i, j) is the expected error in the position of residue j, in ångströms, when the prediction is superimposed on the true structure at residue i. Low PAE within a block of residues means that block is internally rigid and well-predicted; high PAE between two blocks means their relative placement is uncertain even if each block individually is confident.